Protein AF-A0A0Q1HV45-F1 (afdb_monomer)

Foldseek 3Di:
DVVVVLVVVVVVVVVVVVVVVVPDDDDPPPDPPVVVVVVVVVVVVLVVVLVVLLVQLVVCVVPPDQVCQVVPQPPQLDPHPVRSSCVRNVSNVVSVVVVVVVVVVVVVVPPPPPD

Structure (mmCIF, N/CA/C/O backbone):
data_AF-A0A0Q1HV45-F1
#
_entry.id   AF-A0A0Q1HV45-F1
#
loop_
_atom_site.group_PDB
_atom_site.id
_atom_site.type_symbol
_atom_site.label_atom_id
_atom_site.label_alt_id
_atom_site.label_comp_id
_atom_site.label_asym_id
_atom_site.label_entity_id
_atom_site.label_seq_id
_atom_site.pdbx_PDB_ins_code
_atom_site.Cartn_x
_atom_site.Cartn_y
_atom_site.Cartn_z
_atom_site.occupancy
_atom_site.B_iso_or_equiv
_atom_site.auth_seq_id
_atom_site.auth_comp_id
_atom_site.auth_asym_id
_atom_site.auth_atom_id
_atom_site.pdbx_PDB_model_num
ATOM 1 N N . MET A 1 1 ? -5.488 -5.895 -23.678 1.00 47.59 1 MET A N 1
ATOM 2 C CA . MET A 1 1 ? -6.727 -6.260 -22.942 1.00 47.59 1 MET A CA 1
ATOM 3 C C . MET A 1 1 ? -6.522 -6.445 -21.428 1.00 47.59 1 MET A C 1
ATOM 5 O O . MET A 1 1 ? -7.496 -6.609 -20.711 1.00 47.59 1 MET A O 1
ATOM 9 N N . THR A 1 2 ? -5.295 -6.360 -20.902 1.00 50.34 2 THR A N 1
ATOM 10 C CA . THR A 1 2 ? -4.975 -6.586 -19.477 1.00 50.34 2 THR A CA 1
ATOM 11 C C . THR A 1 2 ? -5.252 -5.383 -18.562 1.00 50.34 2 THR A C 1
ATOM 13 O O . THR A 1 2 ? -5.585 -5.572 -17.398 1.00 50.34 2 THR A O 1
ATOM 16 N N . GLY A 1 3 ? -5.197 -4.149 -19.080 1.00 38.94 3 GLY A N 1
ATOM 17 C CA . GLY A 1 3 ? -5.442 -2.933 -18.287 1.00 38.94 3 GLY A CA 1
ATOM 18 C C . GLY A 1 3 ? -6.880 -2.786 -17.772 1.00 38.94 3 GLY A C 1
ATOM 19 O O . GLY A 1 3 ? -7.086 -2.352 -16.643 1.00 38.94 3 GLY A O 1
ATOM 20 N N . LEU A 1 4 ? -7.872 -3.219 -18.558 1.00 51.81 4 LEU A N 1
ATOM 21 C CA . LEU A 1 4 ? -9.287 -3.197 -18.160 1.00 51.81 4 LEU A CA 1
ATOM 22 C C . LEU A 1 4 ? -9.587 -4.194 -17.034 1.00 51.81 4 LEU A C 1
ATOM 24 O O . LEU A 1 4 ? -10.348 -3.876 -16.128 1.00 51.81 4 LEU A O 1
ATOM 28 N N . LEU A 1 5 ? -8.942 -5.364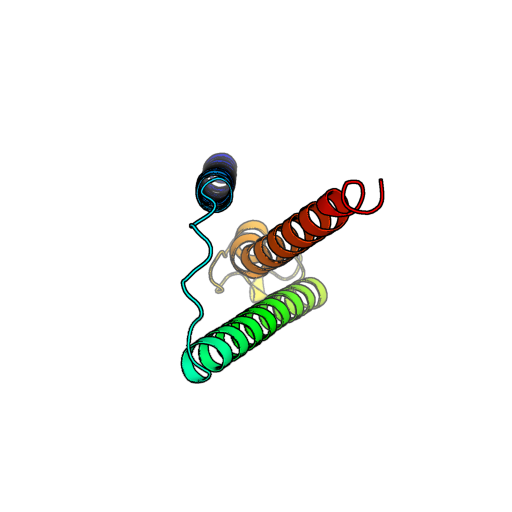 -17.050 1.00 43.97 5 L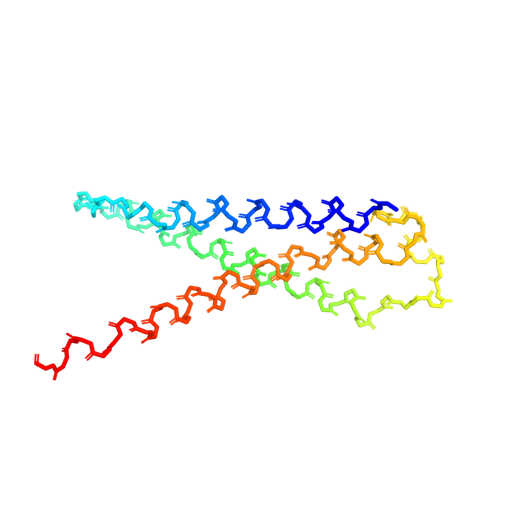EU A N 1
ATOM 29 C CA . LEU A 1 5 ? -9.068 -6.372 -15.993 1.00 43.97 5 LEU A CA 1
ATOM 30 C C . LEU A 1 5 ? -8.495 -5.874 -14.662 1.00 43.97 5 LEU A C 1
ATOM 32 O O . LEU A 1 5 ? -9.127 -6.030 -13.620 1.00 43.97 5 LEU A O 1
ATOM 36 N N . VAL A 1 6 ? -7.332 -5.219 -14.695 1.00 46.50 6 VAL A N 1
ATOM 37 C CA . VAL A 1 6 ? -6.717 -4.635 -13.494 1.00 46.50 6 VAL A CA 1
ATOM 38 C C . VAL A 1 6 ? -7.570 -3.488 -12.950 1.00 46.50 6 VAL A C 1
ATOM 40 O O . VAL A 1 6 ? -7.850 -3.454 -11.753 1.00 46.50 6 VAL A O 1
ATOM 43 N N . ALA A 1 7 ? -8.050 -2.591 -13.815 1.00 48.94 7 ALA A N 1
ATOM 44 C CA . ALA A 1 7 ? -8.939 -1.504 -13.410 1.00 48.94 7 ALA A CA 1
ATOM 45 C C . ALA A 1 7 ? -10.257 -2.028 -12.813 1.00 48.94 7 ALA A C 1
ATOM 47 O O . ALA A 1 7 ? -10.709 -1.512 -11.792 1.00 48.94 7 ALA A O 1
ATOM 48 N N . ALA A 1 8 ? -10.834 -3.086 -13.390 1.00 59.41 8 ALA A N 1
ATOM 49 C CA . ALA A 1 8 ? -12.045 -3.724 -12.880 1.00 59.41 8 ALA A CA 1
ATOM 50 C C . ALA A 1 8 ? -11.826 -4.380 -11.508 1.00 59.41 8 ALA A C 1
ATOM 52 O O . ALA A 1 8 ? -12.667 -4.227 -10.626 1.00 59.41 8 ALA A O 1
ATOM 53 N N . LEU A 1 9 ? -10.688 -5.048 -11.288 1.00 56.28 9 LEU A N 1
ATOM 54 C CA . LEU A 1 9 ? -10.349 -5.644 -9.990 1.00 56.28 9 LEU A CA 1
ATOM 55 C C . LEU A 1 9 ? -10.106 -4.581 -8.913 1.00 56.28 9 LEU A C 1
ATOM 57 O O . LEU A 1 9 ? -10.579 -4.726 -7.785 1.00 56.28 9 LEU A 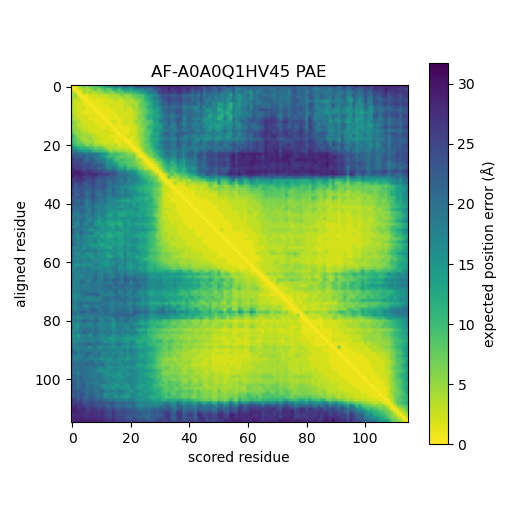O 1
ATOM 61 N N . VAL A 1 10 ? -9.424 -3.486 -9.262 1.00 54.62 10 VAL A N 1
ATOM 62 C CA . VAL A 1 10 ? -9.223 -2.345 -8.357 1.00 54.62 10 VAL A CA 1
ATOM 63 C C . VAL A 1 10 ? -10.563 -1.688 -8.027 1.00 54.62 10 VAL A C 1
ATOM 65 O O . VAL A 1 10 ? -10.863 -1.481 -6.853 1.00 54.62 10 VAL A O 1
ATOM 68 N N . ALA A 1 11 ? -11.406 -1.423 -9.026 1.00 61.88 11 ALA A N 1
ATOM 69 C CA . ALA A 1 11 ? -12.730 -0.841 -8.822 1.00 61.88 11 ALA A CA 1
ATOM 70 C C . ALA A 1 11 ? -13.631 -1.751 -7.972 1.00 61.88 11 ALA A C 1
ATOM 72 O O . ALA A 1 11 ? -14.229 -1.284 -7.004 1.00 61.88 11 ALA A O 1
ATOM 73 N N . ALA A 1 12 ? -13.675 -3.053 -8.262 1.00 64.31 12 ALA A N 1
ATOM 74 C CA . ALA A 1 12 ? -14.429 -4.028 -7.477 1.00 64.31 12 ALA A CA 1
ATOM 75 C C . ALA A 1 12 ? -13.926 -4.105 -6.026 1.00 64.31 12 ALA A C 1
ATOM 77 O O . ALA A 1 12 ? -14.737 -4.141 -5.097 1.00 64.31 12 ALA A O 1
ATOM 78 N N . GLY A 1 13 ? -12.607 -4.050 -5.809 1.00 62.41 13 GLY A N 1
ATOM 79 C CA . GLY A 1 13 ? -12.005 -3.978 -4.476 1.00 62.41 13 GLY A CA 1
ATOM 80 C C . GLY A 1 13 ? -12.400 -2.707 -3.718 1.00 62.41 13 GLY A C 1
ATOM 81 O O . GLY A 1 13 ? -12.787 -2.779 -2.551 1.00 62.41 13 GLY A O 1
ATOM 82 N N . LEU A 1 14 ? -12.386 -1.553 -4.390 1.00 64.56 14 LEU A N 1
ATOM 83 C CA . LEU A 1 14 ? -12.795 -0.266 -3.819 1.00 64.56 14 LEU A CA 1
ATOM 84 C C . LEU A 1 14 ? -14.291 -0.221 -3.482 1.00 64.56 14 LEU A C 1
ATOM 86 O O . LEU A 1 14 ? -14.658 0.281 -2.418 1.00 64.56 14 LEU A O 1
ATOM 90 N N . ILE A 1 15 ? -15.148 -0.774 -4.344 1.00 68.88 15 ILE A N 1
ATOM 91 C CA . ILE A 1 15 ? -16.600 -0.863 -4.128 1.00 68.88 15 ILE A CA 1
ATOM 92 C C . ILE A 1 15 ? -16.901 -1.800 -2.956 1.00 68.88 15 ILE A C 1
ATOM 94 O O . ILE A 1 15 ? -17.621 -1.421 -2.031 1.00 68.88 15 ILE A O 1
ATOM 98 N N . THR A 1 16 ? -16.300 -2.991 -2.947 1.00 65.12 16 THR A N 1
ATOM 99 C CA . THR A 1 16 ? -16.469 -3.976 -1.867 1.00 65.12 16 THR A CA 1
ATOM 100 C C . THR A 1 16 ? -16.019 -3.391 -0.532 1.00 65.12 16 THR A C 1
ATOM 102 O O . THR A 1 16 ? -16.726 -3.493 0.471 1.00 65.12 16 THR A O 1
ATOM 105 N N . LEU A 1 17 ? -14.887 -2.685 -0.516 1.00 61.00 17 LEU A N 1
ATOM 106 C CA . LEU A 1 17 ? -14.411 -2.013 0.683 1.00 61.00 17 LEU A CA 1
ATOM 107 C C . LEU A 1 17 ? -15.309 -0.840 1.097 1.00 61.00 17 LEU A C 1
ATOM 109 O O . LEU A 1 17 ? -15.571 -0.665 2.286 1.00 61.00 17 LEU A O 1
ATOM 113 N N . GLY A 1 18 ? -15.818 -0.059 0.143 1.00 63.28 18 GLY A N 1
ATOM 114 C CA . GLY A 1 18 ? -16.802 0.993 0.395 1.00 63.28 18 GLY A CA 1
ATOM 115 C C . GLY A 1 18 ? -18.056 0.451 1.082 1.00 63.28 18 GLY A C 1
ATOM 116 O O . GLY A 1 18 ? -18.525 1.047 2.054 1.00 63.28 18 GLY A O 1
ATOM 117 N N . LEU A 1 19 ? -18.537 -0.716 0.649 1.00 69.62 19 LEU A N 1
ATOM 118 C CA . LEU A 1 19 ? -19.675 -1.415 1.249 1.00 69.62 19 LEU A CA 1
ATOM 119 C C . LEU A 1 19 ? -19.358 -1.954 2.652 1.00 69.62 19 LEU A C 1
ATOM 121 O O . LEU A 1 19 ? -20.182 -1.814 3.557 1.00 69.62 19 LEU A O 1
ATOM 125 N N . ILE A 1 20 ? -18.160 -2.505 2.868 1.00 63.25 20 ILE A N 1
ATOM 126 C CA . ILE A 1 20 ? -17.704 -2.973 4.191 1.00 63.25 20 ILE A CA 1
ATOM 127 C C . ILE A 1 20 ? -17.578 -1.800 5.174 1.00 63.25 20 ILE A C 1
ATOM 129 O O . ILE A 1 20 ? -17.990 -1.909 6.325 1.00 63.25 20 ILE A O 1
ATOM 133 N N . VAL A 1 21 ? -17.063 -0.655 4.722 1.00 59.31 21 VAL A N 1
ATOM 134 C CA . VAL A 1 21 ? -16.908 0.560 5.541 1.00 59.31 21 VAL A CA 1
ATOM 135 C C . VAL A 1 21 ? -18.253 1.247 5.815 1.00 59.31 21 VAL A C 1
ATOM 137 O O . VAL A 1 21 ? -18.424 1.857 6.874 1.00 59.31 21 VAL A O 1
ATOM 140 N N . ALA A 1 22 ? -19.207 1.171 4.882 1.00 63.50 22 ALA A N 1
ATOM 141 C CA . ALA A 1 22 ? -20.552 1.725 5.051 1.00 63.50 22 ALA A CA 1
ATOM 142 C C . ALA A 1 22 ? -21.366 0.965 6.107 1.00 63.50 22 ALA A C 1
ATOM 144 O O . ALA A 1 22 ? -22.164 1.569 6.828 1.00 63.50 22 ALA A O 1
ATOM 145 N N . ARG A 1 23 ? -21.115 -0.339 6.266 1.00 62.34 23 ARG A N 1
ATOM 146 C CA . ARG A 1 23 ? -21.661 -1.130 7.368 1.00 62.34 23 ARG A CA 1
ATOM 147 C C . ARG A 1 23 ? -20.906 -0.786 8.648 1.00 62.34 23 ARG A C 1
ATOM 149 O O . ARG A 1 23 ? -19.948 -1.461 9.004 1.00 62.34 23 ARG A O 1
ATOM 156 N N . ARG A 1 24 ? -21.322 0.272 9.356 1.00 55.72 24 ARG A N 1
ATOM 157 C CA . ARG A 1 24 ? -20.860 0.510 10.733 1.00 55.72 24 ARG A CA 1
ATOM 158 C C . ARG A 1 24 ? -21.313 -0.688 11.577 1.00 55.72 24 ARG A C 1
ATOM 160 O O . ARG A 1 24 ? -22.517 -0.820 11.789 1.00 55.72 24 ARG A O 1
ATOM 167 N N . PRO A 1 25 ? -20.408 -1.559 12.059 1.00 58.03 25 PRO A N 1
ATOM 168 C CA . PRO A 1 25 ? -20.808 -2.525 13.064 1.00 58.03 25 PRO A CA 1
ATOM 169 C C . PRO A 1 25 ? -21.218 -1.737 14.310 1.00 58.03 25 PRO A C 1
ATOM 171 O O . PRO A 1 25 ? -20.598 -0.715 14.628 1.00 58.03 25 PRO A O 1
ATOM 174 N N . ALA A 1 26 ? -22.259 -2.201 15.003 1.00 57.25 26 ALA A N 1
ATOM 175 C CA . ALA A 1 26 ? -22.598 -1.694 16.327 1.00 57.25 26 ALA A CA 1
ATOM 176 C C . ALA A 1 26 ? -21.321 -1.647 17.191 1.00 57.25 26 ALA A C 1
ATOM 178 O O . ALA A 1 26 ? -20.473 -2.542 17.058 1.00 57.25 26 ALA A O 1
ATOM 179 N N . PRO A 1 27 ? -21.127 -0.604 18.024 1.00 59.31 27 PRO A N 1
ATOM 180 C CA . PRO A 1 27 ? -19.956 -0.523 18.883 1.00 59.31 27 PRO A CA 1
ATOM 181 C C . PRO A 1 27 ? -19.845 -1.842 19.655 1.00 59.31 27 PRO A C 1
ATOM 183 O O . PRO A 1 27 ? -20.823 -2.259 20.279 1.00 59.31 27 PRO A O 1
ATOM 186 N N . PRO A 1 28 ? -18.708 -2.555 19.559 1.00 60.97 28 PRO A N 1
ATOM 187 C CA . PRO A 1 28 ? -18.588 -3.838 20.223 1.00 60.97 28 PRO A CA 1
ATOM 188 C C . PRO A 1 28 ? -18.802 -3.627 21.726 1.00 60.97 28 PRO A C 1
ATOM 190 O O . PRO A 1 28 ? -18.304 -2.622 22.251 1.00 60.97 28 PRO A O 1
ATOM 193 N N . PRO A 1 29 ? -19.490 -4.554 22.420 1.00 65.31 29 PRO A N 1
ATOM 194 C CA . PRO A 1 29 ? -19.646 -4.478 23.868 1.00 65.31 29 PRO A CA 1
ATOM 195 C C . PRO A 1 29 ? -18.266 -4.313 24.508 1.00 65.31 29 PRO A C 1
ATOM 197 O O . PRO A 1 29 ? -17.271 -4.796 23.952 1.00 65.31 29 PRO A O 1
ATOM 200 N N . ALA A 1 30 ? -18.195 -3.575 25.619 1.00 62.03 30 ALA A N 1
ATOM 201 C CA . ALA A 1 30 ? -16.953 -3.198 26.287 1.00 62.03 30 ALA A CA 1
ATOM 202 C C . ALA A 1 30 ? -16.057 -4.429 26.520 1.00 62.03 30 ALA A C 1
ATOM 204 O O . ALA A 1 30 ? -16.208 -5.170 27.483 1.00 62.03 30 ALA A O 1
ATOM 205 N N . GLY A 1 31 ? -15.137 -4.676 25.586 1.00 61.84 31 GLY A N 1
ATOM 206 C CA . GLY A 1 31 ? -14.267 -5.840 25.635 1.00 61.84 31 GLY A CA 1
ATOM 207 C C . GLY A 1 31 ? -13.272 -5.682 26.775 1.00 61.84 31 GLY A C 1
ATOM 208 O O . GLY A 1 31 ? -12.668 -4.610 26.918 1.00 61.84 31 GLY A O 1
ATOM 209 N N . GLY A 1 32 ? -13.087 -6.753 27.548 1.00 81.25 32 GLY A N 1
ATOM 210 C CA . GLY A 1 32 ? -12.059 -6.833 28.583 1.00 81.25 32 GLY A CA 1
ATOM 211 C C . GLY A 1 32 ? -10.660 -6.518 28.040 1.00 81.25 32 GLY A C 1
ATOM 212 O O . GLY A 1 32 ? -10.424 -6.499 26.827 1.00 81.25 32 GLY A O 1
ATOM 213 N N . TRP A 1 33 ? -9.711 -6.270 28.940 1.00 76.31 33 TRP A N 1
ATOM 214 C CA . TRP A 1 33 ? -8.344 -5.842 28.617 1.00 76.31 33 TRP A CA 1
ATOM 215 C C . TRP A 1 33 ? -7.657 -6.678 27.521 1.00 76.31 33 TRP A C 1
ATOM 217 O O . TRP A 1 33 ? -7.035 -6.109 26.624 1.00 76.31 33 TRP A O 1
ATOM 227 N N . GLY A 1 34 ? -7.867 -7.999 27.494 1.00 79.25 34 GLY A N 1
ATOM 228 C CA . GLY A 1 34 ? -7.332 -8.880 26.445 1.00 79.25 34 GLY A CA 1
ATOM 229 C C . GLY A 1 34 ? -7.835 -8.557 25.029 1.00 79.25 34 GLY A C 1
ATOM 230 O O . GLY A 1 34 ? -7.066 -8.577 24.068 1.00 79.25 34 GLY A O 1
ATOM 231 N N . ALA A 1 35 ? -9.103 -8.164 24.873 1.00 83.19 35 ALA A N 1
ATOM 232 C CA . ALA A 1 35 ? -9.646 -7.766 23.574 1.00 83.19 35 ALA A CA 1
ATOM 233 C C . ALA A 1 35 ? -9.067 -6.424 23.096 1.00 83.19 35 ALA A C 1
ATOM 235 O O . ALA A 1 35 ? -8.871 -6.234 21.892 1.00 83.19 35 ALA A O 1
ATOM 236 N N . ARG A 1 36 ? -8.771 -5.503 24.024 1.00 81.50 36 ARG A N 1
ATOM 237 C CA . ARG A 1 36 ? -8.112 -4.223 23.718 1.00 81.50 36 ARG A CA 1
ATOM 238 C C . ARG A 1 36 ? -6.666 -4.442 23.279 1.00 81.50 36 ARG A C 1
ATOM 240 O O . ARG A 1 36 ? -6.284 -3.921 22.233 1.00 81.50 36 ARG A O 1
ATOM 247 N N . L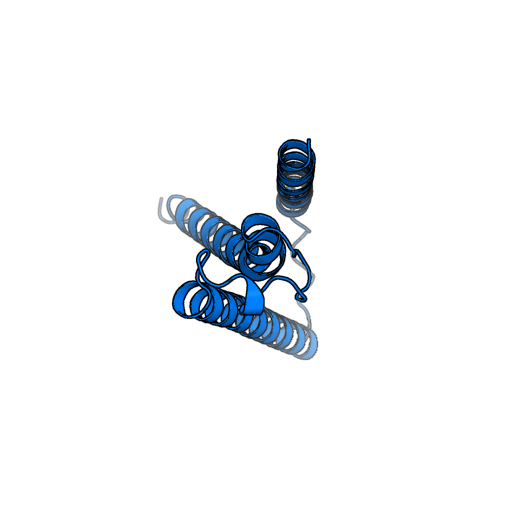EU A 1 37 ? -5.915 -5.271 24.007 1.00 87.94 37 LEU A N 1
ATOM 248 C CA . LEU A 1 37 ? -4.538 -5.642 23.665 1.00 87.94 37 LEU A CA 1
ATOM 249 C C . LEU A 1 37 ? -4.458 -6.329 22.300 1.00 87.94 37 LEU A C 1
ATOM 251 O O . LEU A 1 37 ? -3.688 -5.897 21.447 1.00 87.94 37 LEU A O 1
ATOM 255 N N . ARG A 1 38 ? -5.324 -7.316 22.031 1.00 85.50 38 ARG A N 1
ATOM 256 C CA . ARG A 1 38 ? -5.381 -7.988 20.722 1.00 85.50 38 ARG A CA 1
ATOM 257 C C . ARG A 1 38 ? -5.659 -7.012 19.578 1.00 85.50 38 ARG A C 1
ATOM 259 O O . ARG A 1 38 ? -5.036 -7.104 18.526 1.00 85.50 38 ARG A O 1
ATOM 266 N N . ARG A 1 39 ? -6.576 -6.055 19.772 1.00 83.75 39 ARG A N 1
ATOM 267 C CA . ARG A 1 39 ? -6.862 -5.012 18.769 1.00 83.75 39 ARG A CA 1
ATOM 268 C C . ARG A 1 39 ? -5.676 -4.071 18.568 1.00 83.75 39 ARG A C 1
ATOM 270 O O . ARG A 1 39 ? -5.414 -3.690 17.432 1.00 83.75 39 ARG A O 1
ATOM 277 N N . ALA A 1 40 ? -4.980 -3.689 19.636 1.00 82.69 40 ALA A N 1
ATOM 278 C CA . ALA A 1 40 ? -3.785 -2.855 19.547 1.00 82.69 40 ALA A CA 1
ATOM 279 C C . ALA A 1 40 ? -2.658 -3.583 18.800 1.00 82.69 40 ALA A C 1
ATOM 281 O O . ALA A 1 40 ? -2.130 -3.041 17.833 1.00 82.69 40 ALA A O 1
ATOM 282 N N . ALA A 1 41 ? -2.378 -4.837 19.163 1.00 87.19 41 ALA A N 1
ATOM 283 C CA . ALA A 1 41 ? -1.399 -5.681 18.483 1.00 87.19 41 ALA A CA 1
ATOM 284 C C . ALA A 1 41 ? -1.733 -5.861 16.995 1.00 87.19 41 ALA A C 1
ATOM 286 O O . ALA A 1 41 ? -0.880 -5.634 16.144 1.00 87.19 41 ALA A O 1
ATOM 287 N N . ALA A 1 42 ? -2.990 -6.171 16.658 1.00 88.75 42 ALA A N 1
ATOM 288 C CA . ALA A 1 42 ? -3.421 -6.300 15.266 1.00 88.75 42 ALA A CA 1
ATOM 289 C C . ALA A 1 42 ? -3.240 -4.996 14.470 1.00 88.75 42 ALA A C 1
ATOM 291 O O . ALA A 1 42 ? -2.815 -5.031 13.319 1.00 88.75 42 ALA A O 1
ATOM 292 N N . ARG A 1 43 ? -3.527 -3.836 15.077 1.00 85.25 43 ARG A N 1
ATOM 293 C CA . ARG A 1 43 ? -3.297 -2.529 14.440 1.00 85.25 43 ARG A CA 1
ATOM 294 C C . ARG A 1 43 ? -1.815 -2.257 14.221 1.00 85.25 43 ARG A C 1
ATOM 296 O O . ARG A 1 43 ? -1.457 -1.803 13.143 1.00 85.25 43 ARG A O 1
ATOM 303 N N . LEU A 1 44 ? -0.971 -2.540 15.212 1.00 84.81 44 LEU A N 1
ATOM 304 C CA . LEU A 1 44 ? 0.479 -2.382 15.087 1.00 84.81 44 LEU A CA 1
ATOM 305 C C . LEU A 1 44 ? 1.040 -3.284 13.986 1.00 84.81 44 LEU A C 1
ATOM 307 O O . LEU A 1 44 ? 1.799 -2.808 13.149 1.00 84.81 44 LEU A O 1
ATOM 311 N N . LEU A 1 45 ? 0.607 -4.545 13.932 1.00 90.00 45 LEU A N 1
ATOM 312 C CA . LEU A 1 45 ? 0.984 -5.474 12.866 1.00 90.00 45 LEU A CA 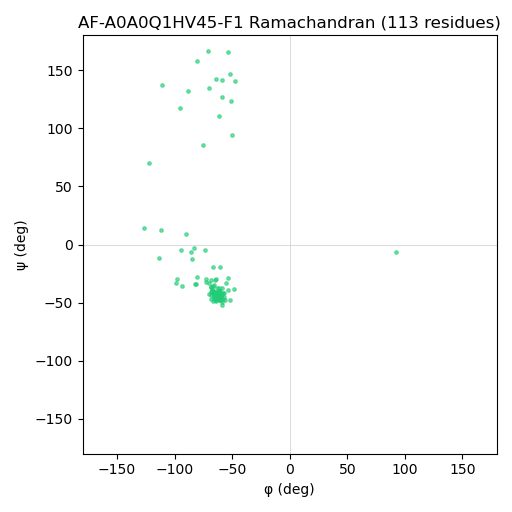1
ATOM 313 C C . LEU A 1 45 ? 0.549 -4.964 11.491 1.00 90.00 45 LEU A C 1
ATOM 315 O O . LEU A 1 45 ? 1.339 -4.992 10.551 1.00 90.00 45 LEU A O 1
ATOM 319 N N . LEU A 1 46 ? -0.678 -4.451 11.374 1.00 87.00 46 LEU A N 1
ATOM 320 C CA . LEU A 1 46 ? -1.176 -3.896 10.117 1.00 87.00 46 LEU A CA 1
ATOM 321 C C . LEU A 1 46 ? -0.375 -2.661 9.679 1.00 87.00 46 LEU A C 1
ATOM 323 O O . LEU A 1 46 ? -0.047 -2.533 8.502 1.00 87.00 46 LEU A O 1
ATOM 327 N N . LEU A 1 47 ? -0.031 -1.775 10.618 1.00 82.88 47 LEU A N 1
ATOM 328 C CA . LEU A 1 47 ? 0.805 -0.602 10.350 1.00 82.88 47 LEU A CA 1
ATOM 329 C C . LEU A 1 47 ? 2.219 -1.005 9.921 1.00 82.88 47 LEU A C 1
ATOM 331 O O . LEU A 1 47 ? 2.724 -0.469 8.939 1.00 82.88 47 LEU A O 1
ATOM 335 N N . ALA A 1 48 ? 2.832 -1.971 10.608 1.00 81.12 48 ALA A N 1
ATOM 336 C CA . ALA A 1 48 ? 4.158 -2.477 10.268 1.00 81.12 48 ALA A CA 1
ATOM 337 C C . ALA A 1 48 ? 4.173 -3.136 8.879 1.00 81.12 48 ALA A C 1
ATOM 339 O O . ALA A 1 48 ? 5.035 -2.826 8.059 1.00 81.12 48 ALA A O 1
ATOM 340 N N . ALA A 1 49 ? 3.184 -3.984 8.581 1.00 88.00 49 ALA A N 1
ATOM 341 C CA . ALA A 1 49 ? 3.036 -4.606 7.269 1.00 88.00 49 ALA A CA 1
ATOM 342 C C . ALA A 1 49 ? 2.819 -3.558 6.166 1.00 88.00 49 ALA A C 1
ATOM 344 O O . ALA A 1 49 ? 3.452 -3.622 5.113 1.00 88.00 49 ALA A O 1
ATOM 345 N N . GLY A 1 50 ? 1.969 -2.559 6.420 1.00 83.31 50 GLY A N 1
ATOM 346 C CA . GLY A 1 50 ? 1.743 -1.454 5.493 1.00 83.31 50 GLY A CA 1
ATOM 347 C C . GLY A 1 50 ? 3.014 -0.646 5.221 1.00 83.31 50 GLY A C 1
ATOM 348 O O . GLY A 1 50 ? 3.357 -0.414 4.063 1.00 83.31 50 GLY A O 1
ATOM 349 N N . ALA A 1 51 ? 3.748 -0.277 6.272 1.00 80.44 51 ALA A N 1
ATOM 350 C CA . ALA A 1 51 ? 5.011 0.450 6.158 1.00 80.44 51 ALA A CA 1
ATOM 351 C C . ALA A 1 51 ? 6.067 -0.348 5.378 1.00 80.44 51 ALA A C 1
ATOM 353 O O . ALA A 1 51 ? 6.717 0.201 4.489 1.00 80.44 51 ALA A O 1
ATOM 354 N N . PHE A 1 52 ? 6.192 -1.649 5.654 1.00 85.25 52 PHE A N 1
ATOM 355 C CA . PHE A 1 52 ? 7.100 -2.534 4.926 1.00 85.25 52 PHE A CA 1
ATOM 356 C C . PHE A 1 52 ? 6.778 -2.581 3.427 1.00 85.25 52 PHE A C 1
ATOM 358 O O . PHE A 1 52 ? 7.683 -2.455 2.603 1.00 85.25 52 PHE A O 1
ATOM 365 N N . LEU A 1 53 ? 5.498 -2.708 3.056 1.00 87.06 53 LEU A N 1
ATOM 366 C CA . LEU A 1 53 ? 5.082 -2.721 1.650 1.00 87.06 53 LEU A CA 1
ATOM 367 C C . LEU A 1 53 ? 5.423 -1.407 0.941 1.00 87.06 53 LEU A C 1
ATOM 369 O O . LEU A 1 53 ? 5.921 -1.437 -0.183 1.00 87.06 53 LEU A O 1
ATOM 373 N N . VAL A 1 54 ? 5.201 -0.266 1.598 1.00 82.31 54 VAL A N 1
ATOM 374 C CA . VAL A 1 54 ? 5.534 1.056 1.046 1.00 82.31 54 VAL A CA 1
ATOM 375 C C . VAL A 1 54 ? 7.041 1.227 0.873 1.00 82.31 54 VAL A C 1
ATOM 377 O O . VAL A 1 54 ? 7.483 1.628 -0.203 1.00 82.31 54 VAL A O 1
ATOM 380 N N . ALA A 1 55 ? 7.836 0.865 1.881 1.00 80.88 55 ALA A N 1
ATOM 381 C CA . ALA A 1 55 ? 9.294 0.919 1.794 1.00 80.88 55 ALA A CA 1
ATOM 382 C C . ALA A 1 55 ? 9.828 0.007 0.678 1.00 80.88 55 ALA A C 1
ATOM 384 O O . ALA A 1 55 ? 10.663 0.427 -0.122 1.00 80.88 55 ALA A O 1
ATOM 385 N N . ARG A 1 56 ? 9.296 -1.218 0.568 1.00 86.50 56 ARG A N 1
ATOM 386 C CA . ARG A 1 56 ? 9.655 -2.166 -0.495 1.00 86.50 56 ARG A CA 1
ATOM 387 C C . ARG A 1 56 ? 9.311 -1.626 -1.881 1.00 86.50 56 ARG A C 1
ATOM 389 O O . ARG A 1 56 ? 10.121 -1.753 -2.793 1.00 86.50 56 ARG A O 1
ATOM 396 N N . ALA A 1 57 ? 8.138 -1.020 -2.046 1.00 80.31 57 ALA A N 1
ATOM 397 C CA . ALA A 1 57 ? 7.762 -0.390 -3.305 1.00 80.31 57 ALA A CA 1
ATOM 398 C C . ALA A 1 57 ? 8.710 0.765 -3.658 1.00 80.31 57 ALA A C 1
ATOM 400 O O . ALA A 1 57 ? 9.192 0.821 -4.785 1.00 80.31 57 ALA A O 1
ATOM 401 N N . GLY A 1 58 ? 9.035 1.631 -2.691 1.00 78.06 58 GLY A N 1
ATOM 402 C CA . GLY A 1 58 ? 10.000 2.717 -2.874 1.00 78.06 58 GLY A CA 1
ATOM 403 C C . GLY A 1 58 ? 11.389 2.219 -3.281 1.00 78.06 58 GLY A C 1
ATOM 404 O O . GLY A 1 58 ? 11.979 2.763 -4.208 1.00 78.06 58 GLY A O 1
ATOM 405 N N . TYR A 1 59 ? 11.871 1.139 -2.656 1.00 83.75 59 TYR A N 1
ATOM 406 C CA . TYR A 1 59 ? 13.123 0.488 -3.044 1.00 83.75 59 TYR A CA 1
ATOM 407 C C . TYR A 1 59 ? 13.084 0.018 -4.502 1.00 83.75 59 TYR A C 1
ATOM 409 O O . TYR A 1 59 ? 13.971 0.366 -5.270 1.00 83.75 59 TYR A O 1
ATOM 417 N N . ILE A 1 60 ? 12.025 -0.692 -4.901 1.00 81.50 60 ILE A N 1
ATOM 418 C CA . ILE A 1 60 ? 11.853 -1.190 -6.274 1.00 81.50 60 ILE A CA 1
ATOM 419 C C . ILE A 1 60 ? 11.815 -0.037 -7.283 1.00 81.50 60 ILE A C 1
ATOM 421 O O . ILE A 1 60 ? 12.475 -0.107 -8.310 1.00 81.50 60 ILE A O 1
ATOM 425 N N . LEU A 1 61 ? 11.087 1.040 -6.990 1.00 80.69 61 LEU A N 1
ATOM 426 C CA . LEU A 1 61 ? 11.031 2.228 -7.850 1.00 80.69 61 LEU A CA 1
ATOM 427 C C . LEU A 1 61 ? 12.385 2.947 -7.972 1.00 80.69 61 LEU A C 1
ATOM 429 O O . LEU A 1 61 ? 12.645 3.566 -8.999 1.00 80.69 61 LEU A O 1
ATOM 433 N N . ALA A 1 62 ? 13.235 2.875 -6.945 1.00 78.38 62 ALA A N 1
ATOM 434 C CA . ALA A 1 62 ? 14.559 3.492 -6.953 1.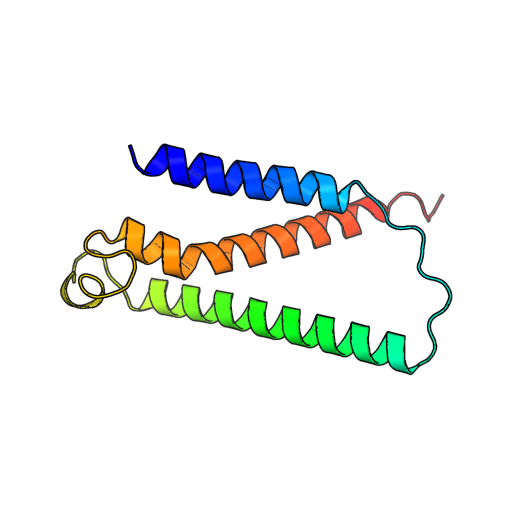00 78.38 62 ALA A CA 1
ATOM 435 C C . ALA A 1 62 ? 15.619 2.635 -7.663 1.00 78.38 62 ALA A C 1
ATOM 437 O O . ALA A 1 62 ? 16.539 3.177 -8.276 1.00 78.38 62 ALA A O 1
ATOM 438 N N . THR A 1 63 ? 15.523 1.307 -7.570 1.00 80.25 63 THR A N 1
ATOM 439 C CA . THR A 1 63 ? 16.549 0.394 -8.094 1.00 80.25 63 THR A CA 1
ATOM 440 C C . THR A 1 63 ? 16.200 -0.184 -9.464 1.00 80.25 63 THR A C 1
ATOM 442 O O . THR A 1 63 ? 17.096 -0.370 -10.292 1.00 80.25 63 THR A O 1
ATOM 445 N N . GLU A 1 64 ? 14.918 -0.414 -9.758 1.00 81.38 64 GLU A N 1
ATOM 446 C CA . GLU A 1 64 ? 14.479 -1.131 -10.958 1.00 81.38 64 GLU A CA 1
ATOM 447 C C . GLU A 1 64 ? 14.128 -0.200 -12.117 1.00 81.38 64 GLU A C 1
ATOM 449 O O . GLU A 1 64 ? 13.166 0.573 -12.078 1.00 81.38 64 GLU A O 1
ATOM 454 N N . HIS A 1 65 ? 14.886 -0.336 -13.206 1.00 79.06 65 HIS A N 1
ATOM 455 C CA . HIS A 1 65 ? 14.805 0.549 -14.362 1.00 79.06 65 HIS A CA 1
ATOM 456 C C . HIS A 1 65 ? 14.212 -0.168 -15.582 1.00 79.06 65 HIS A C 1
ATOM 458 O O . HIS A 1 65 ? 14.659 -1.268 -15.912 1.00 79.06 65 HIS A O 1
ATOM 464 N N . PRO A 1 66 ? 13.299 0.471 -16.343 1.00 79.50 66 PRO A N 1
ATOM 465 C CA . PRO A 1 66 ? 12.712 -0.124 -17.546 1.00 79.50 66 PRO A CA 1
ATOM 466 C C . PRO A 1 66 ? 13.754 -0.577 -18.578 1.00 79.50 66 PRO A C 1
ATOM 468 O O . PRO A 1 66 ? 13.553 -1.587 -19.249 1.00 79.50 66 PRO A O 1
ATOM 471 N N . GLY A 1 67 ? 14.880 0.140 -18.672 1.00 83.12 67 GLY A N 1
ATOM 472 C CA . GLY A 1 67 ? 15.969 -0.133 -19.614 1.00 83.12 67 GLY A CA 1
ATOM 473 C C . GLY A 1 67 ? 16.845 -1.347 -19.286 1.00 83.12 67 GLY A C 1
ATOM 474 O O . GLY A 1 67 ? 17.703 -1.680 -20.096 1.00 83.12 67 GLY A O 1
ATOM 475 N N . ARG A 1 68 ? 16.646 -2.015 -18.139 1.00 83.19 68 ARG A N 1
ATOM 476 C CA . ARG A 1 68 ? 17.406 -3.213 -17.729 1.00 83.19 68 ARG A CA 1
ATOM 477 C C . ARG A 1 68 ? 16.488 -4.409 -17.483 1.00 83.19 68 ARG A C 1
ATOM 479 O O . ARG A 1 68 ? 16.289 -4.825 -16.347 1.00 83.19 68 ARG A O 1
ATOM 486 N N . PRO A 1 69 ? 15.884 -4.980 -18.536 1.00 83.38 69 PRO A N 1
ATOM 487 C CA . PRO A 1 69 ? 14.944 -6.085 -18.399 1.00 83.38 69 PRO A CA 1
ATOM 488 C C . PRO A 1 69 ? 15.532 -7.346 -17.764 1.00 83.38 69 PRO A C 1
ATOM 490 O O . PRO A 1 69 ? 14.767 -8.181 -17.292 1.00 83.38 69 PRO A O 1
ATOM 493 N N . GLU A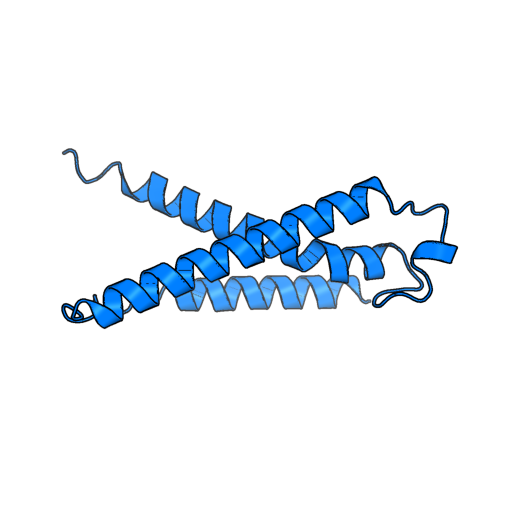 1 70 ? 16.851 -7.537 -17.730 1.00 85.31 70 GLU A N 1
ATOM 494 C CA . GLU A 1 70 ? 17.472 -8.642 -16.986 1.00 85.31 70 GLU A CA 1
ATOM 495 C C . GLU A 1 70 ? 17.061 -8.717 -15.505 1.00 85.31 70 GLU A C 1
ATOM 497 O O . GLU A 1 70 ? 16.991 -9.824 -14.971 1.00 85.31 70 GLU A O 1
ATOM 502 N N . THR A 1 71 ? 16.725 -7.593 -14.864 1.00 81.31 71 THR A N 1
ATOM 503 C CA . THR A 1 71 ? 16.421 -7.553 -13.425 1.00 81.31 71 THR A CA 1
ATOM 504 C C . THR A 1 71 ? 14.988 -7.980 -13.092 1.00 81.31 71 THR A C 1
ATOM 506 O O . THR A 1 71 ? 14.761 -8.657 -12.092 1.00 81.31 71 THR A O 1
ATOM 509 N N . TYR A 1 72 ? 14.015 -7.675 -13.958 1.00 80.31 72 TYR A N 1
ATOM 510 C CA . TYR A 1 72 ? 12.591 -7.932 -13.693 1.00 80.31 72 TYR A CA 1
ATOM 511 C C . TYR A 1 72 ? 11.949 -8.992 -14.601 1.00 80.31 72 TYR A C 1
ATOM 513 O O . TYR A 1 72 ? 10.844 -9.458 -14.322 1.00 80.31 72 TYR A O 1
ATOM 521 N N . ARG A 1 73 ? 12.607 -9.425 -15.685 1.00 84.38 73 ARG A N 1
ATOM 522 C CA . ARG A 1 73 ? 11.995 -10.328 -16.686 1.00 84.38 73 ARG A CA 1
ATOM 523 C C . ARG A 1 73 ? 11.651 -11.715 -16.149 1.00 84.38 73 ARG A C 1
ATOM 525 O O . ARG A 1 73 ? 10.700 -12.321 -16.631 1.00 84.38 73 ARG A O 1
ATOM 532 N N . ARG A 1 74 ? 12.412 -12.210 -15.169 1.00 86.12 74 ARG A N 1
ATOM 533 C CA . ARG A 1 74 ? 12.158 -13.497 -14.491 1.00 86.12 74 ARG A CA 1
ATOM 534 C C . ARG A 1 74 ? 11.348 -13.348 -13.201 1.00 86.12 74 ARG A C 1
ATOM 536 O O . ARG A 1 74 ? 11.010 -14.351 -12.580 1.00 86.12 74 ARG A O 1
ATOM 543 N N . ALA A 1 75 ? 11.059 -12.117 -12.788 1.00 85.19 75 ALA A N 1
ATOM 544 C CA . ALA A 1 75 ? 10.273 -11.850 -11.596 1.00 85.19 75 ALA A CA 1
ATOM 545 C C . ALA A 1 75 ? 8.771 -11.998 -11.886 1.00 85.19 75 ALA A C 1
ATOM 547 O O . ALA A 1 75 ? 8.315 -11.894 -13.027 1.00 85.19 75 ALA A O 1
ATOM 548 N N . TRP A 1 76 ? 7.978 -12.223 -10.839 1.00 80.44 76 TRP A N 1
ATOM 549 C CA . TRP A 1 76 ? 6.521 -12.265 -10.957 1.00 80.44 76 TRP A CA 1
ATOM 550 C C . TRP A 1 76 ? 5.967 -10.942 -11.502 1.00 80.44 76 TRP A C 1
ATOM 552 O O . TRP A 1 76 ? 6.262 -9.865 -10.989 1.00 80.44 76 TRP A O 1
ATOM 562 N N . GLY A 1 77 ? 5.164 -11.026 -12.563 1.00 79.62 77 GLY A N 1
ATOM 563 C CA . GLY A 1 77 ? 4.699 -9.861 -13.319 1.00 79.62 77 GLY A CA 1
ATOM 564 C C . GLY A 1 77 ? 5.584 -9.476 -14.516 1.00 79.62 77 GLY A C 1
ATOM 565 O O . GLY A 1 77 ? 5.174 -8.620 -15.297 1.00 79.62 77 GLY A O 1
ATOM 566 N N . GLY A 1 78 ? 6.749 -10.108 -14.714 1.00 78.31 78 GLY A N 1
ATOM 567 C CA . GLY A 1 78 ? 7.527 -10.031 -15.962 1.00 78.31 78 GLY A CA 1
ATOM 568 C C . GLY A 1 78 ? 6.863 -10.791 -17.130 1.00 78.31 78 GLY A C 1
ATOM 569 O O . GLY A 1 78 ? 5.926 -11.557 -16.896 1.00 78.31 78 GLY A O 1
ATOM 570 N N . PRO A 1 79 ? 7.292 -10.591 -18.400 1.00 81.06 79 PRO A N 1
ATOM 571 C CA . PRO A 1 79 ? 8.489 -9.873 -18.857 1.00 81.06 79 PRO A CA 1
ATOM 572 C C . PRO A 1 79 ? 8.306 -8.358 -19.025 1.00 81.06 79 PRO A C 1
ATOM 574 O O . PRO A 1 79 ? 9.272 -7.656 -19.310 1.00 81.06 79 PRO A O 1
ATOM 577 N N . HIS A 1 80 ? 7.087 -7.841 -18.873 1.00 84.50 80 HIS A N 1
ATOM 578 C CA . HIS A 1 80 ? 6.808 -6.418 -19.040 1.00 84.50 80 HIS A CA 1
ATOM 579 C C . HIS A 1 80 ? 7.002 -5.657 -17.725 1.00 84.50 80 HIS A C 1
ATOM 581 O O . HIS A 1 80 ? 6.438 -6.033 -16.698 1.00 84.50 80 HIS A O 1
ATOM 587 N N . TYR A 1 81 ? 7.722 -4.532 -17.774 1.00 82.38 81 TYR A N 1
ATOM 588 C CA . TYR A 1 81 ? 7.972 -3.672 -16.609 1.00 82.38 81 TYR A CA 1
ATOM 589 C C . TYR A 1 81 ? 6.678 -3.256 -15.891 1.00 82.38 81 TYR A C 1
ATOM 591 O O . TYR A 1 81 ? 6.605 -3.271 -14.667 1.00 82.38 81 TYR A O 1
ATOM 599 N N . ILE A 1 82 ? 5.614 -2.964 -16.649 1.00 85.50 82 ILE A N 1
ATOM 600 C CA . ILE A 1 82 ? 4.320 -2.574 -16.077 1.00 85.50 82 ILE A CA 1
ATOM 601 C C . ILE A 1 82 ? 3.679 -3.686 -15.235 1.00 85.50 82 ILE A C 1
ATOM 603 O O . ILE A 1 82 ? 3.089 -3.399 -14.195 1.00 85.50 82 ILE A O 1
ATOM 607 N N . GLY A 1 83 ? 3.809 -4.951 -15.642 1.00 85.81 83 GLY A N 1
ATOM 608 C CA . GLY A 1 83 ? 3.276 -6.084 -14.885 1.00 85.81 83 GLY A CA 1
ATOM 609 C C . GLY A 1 83 ? 4.060 -6.304 -13.594 1.00 85.81 83 GLY A C 1
ATOM 610 O O . GLY A 1 83 ? 3.464 -6.465 -12.528 1.00 85.81 83 GLY A O 1
ATOM 611 N N . PHE A 1 84 ? 5.387 -6.202 -13.674 1.00 87.88 84 PHE A N 1
ATOM 612 C CA . PHE A 1 84 ? 6.279 -6.270 -12.523 1.00 87.88 84 PHE A CA 1
ATOM 613 C C . PHE A 1 84 ? 5.947 -5.178 -11.497 1.00 87.88 84 PHE A C 1
ATOM 615 O O . PHE A 1 84 ? 5.664 -5.493 -10.337 1.00 87.88 84 PHE A O 1
ATOM 622 N N . ILE A 1 85 ? 5.871 -3.917 -11.936 1.00 88.56 85 ILE A N 1
ATOM 623 C CA . ILE A 1 85 ? 5.506 -2.780 -11.082 1.00 88.56 85 ILE A CA 1
ATOM 624 C C . ILE A 1 85 ? 4.103 -2.953 -10.498 1.00 88.56 85 ILE A C 1
ATOM 626 O O . ILE A 1 85 ? 3.922 -2.748 -9.303 1.00 88.56 85 ILE A O 1
ATOM 630 N N . THR A 1 86 ? 3.111 -3.390 -11.275 1.00 87.62 86 THR A N 1
ATOM 631 C CA . THR A 1 86 ? 1.736 -3.557 -10.768 1.00 87.62 86 THR A CA 1
ATOM 632 C C . THR A 1 86 ? 1.672 -4.557 -9.612 1.00 87.62 86 THR A C 1
ATOM 634 O O . THR A 1 86 ? 1.053 -4.272 -8.588 1.00 87.62 86 THR A O 1
ATOM 637 N N . VAL A 1 87 ? 2.344 -5.704 -9.735 1.00 90.62 87 VAL A N 1
ATOM 638 C CA . VAL A 1 87 ? 2.358 -6.746 -8.692 1.00 90.62 87 VAL A CA 1
ATOM 639 C C . VAL A 1 87 ? 3.119 -6.288 -7.445 1.00 90.62 87 VAL A C 1
ATOM 641 O O . VAL A 1 87 ? 2.727 -6.606 -6.323 1.00 90.62 87 VAL A O 1
ATOM 644 N N . HIS A 1 88 ? 4.197 -5.528 -7.627 1.00 86.50 88 HIS A N 1
ATOM 645 C CA . HIS A 1 88 ? 5.121 -5.200 -6.544 1.00 86.50 88 HIS A CA 1
ATOM 646 C C . HIS A 1 88 ? 4.815 -3.874 -5.840 1.00 86.50 88 HIS A C 1
ATOM 648 O O . HIS A 1 88 ? 4.989 -3.770 -4.626 1.00 86.50 88 HIS A O 1
ATOM 654 N N . VAL A 1 89 ? 4.343 -2.878 -6.586 1.00 90.00 89 VAL A N 1
ATOM 655 C CA . VAL A 1 89 ? 4.023 -1.524 -6.110 1.00 90.00 89 VAL A CA 1
ATOM 656 C C . VAL A 1 89 ? 2.526 -1.376 -5.828 1.00 90.00 89 VAL A C 1
ATOM 658 O O . VAL A 1 89 ? 2.145 -0.645 -4.915 1.00 90.00 89 VAL A O 1
ATOM 661 N N . GLY A 1 90 ? 1.660 -2.108 -6.536 1.00 88.44 90 GLY A N 1
ATOM 662 C CA . GLY A 1 90 ? 0.203 -2.044 -6.366 1.00 88.44 90 GLY A CA 1
ATOM 663 C C . GLY A 1 90 ? -0.283 -2.211 -4.917 1.00 88.44 90 GLY A C 1
ATOM 664 O O . GLY A 1 90 ? -1.062 -1.374 -4.454 1.00 88.44 90 GLY A O 1
ATOM 665 N N . PRO A 1 91 ? 0.198 -3.211 -4.150 1.00 90.31 91 PRO A N 1
ATOM 666 C CA . PRO A 1 91 ? -0.176 -3.363 -2.743 1.00 90.31 91 PRO A CA 1
ATOM 667 C C . PRO A 1 91 ? 0.176 -2.142 -1.883 1.00 90.31 91 PRO A C 1
ATOM 669 O O . PRO A 1 91 ? -0.608 -1.752 -1.021 1.00 90.31 91 PRO A O 1
ATOM 672 N N . ALA A 1 92 ? 1.318 -1.498 -2.139 1.00 87.50 92 ALA A N 1
ATOM 673 C CA . ALA A 1 92 ? 1.719 -0.286 -1.428 1.00 87.50 92 ALA A CA 1
ATOM 674 C C . ALA A 1 92 ? 0.803 0.900 -1.756 1.00 87.50 92 ALA A C 1
ATOM 676 O O . ALA A 1 92 ? 0.387 1.626 -0.852 1.00 87.50 92 ALA A O 1
ATOM 677 N N . VAL A 1 93 ? 0.431 1.064 -3.030 1.00 88.50 93 VAL A N 1
ATOM 678 C CA . VAL A 1 93 ? -0.528 2.096 -3.458 1.00 88.50 93 VAL A CA 1
ATOM 679 C C . VAL A 1 93 ? -1.878 1.888 -2.776 1.00 88.50 93 VAL A C 1
ATOM 681 O O . VAL A 1 93 ? -2.459 2.848 -2.270 1.00 88.50 93 VAL A O 1
ATOM 684 N N . LEU A 1 94 ? -2.352 0.642 -2.690 1.00 89.56 94 LEU A N 1
ATOM 685 C CA . LEU A 1 94 ? -3.590 0.324 -1.982 1.00 89.56 94 LEU A CA 1
ATOM 686 C C . LEU A 1 94 ? -3.492 0.694 -0.496 1.00 89.56 94 LEU A C 1
ATOM 688 O O . LEU A 1 94 ? -4.375 1.378 0.017 1.00 89.56 94 LEU A O 1
ATOM 692 N N . VAL A 1 95 ? -2.410 0.310 0.188 1.00 89.50 95 VAL A N 1
ATOM 693 C CA .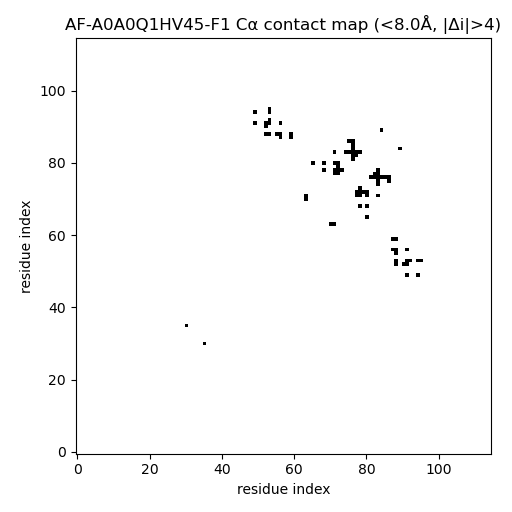 VAL A 1 95 ? -2.179 0.675 1.598 1.00 89.50 95 VAL A CA 1
ATOM 694 C C . VAL A 1 95 ? -2.218 2.192 1.796 1.00 89.50 95 VAL A C 1
ATOM 696 O O . VAL A 1 95 ? -2.917 2.673 2.694 1.00 89.50 95 VAL A O 1
ATOM 699 N N . LEU A 1 96 ? -1.511 2.952 0.956 1.00 84.94 96 LEU A N 1
ATOM 700 C CA . LEU A 1 96 ? -1.480 4.415 1.032 1.00 84.94 96 LEU A CA 1
ATOM 701 C C . LEU A 1 96 ? -2.863 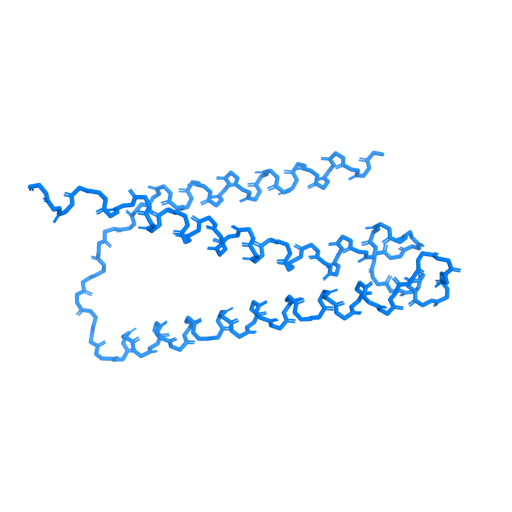5.016 0.797 1.00 84.94 96 LEU A C 1
ATOM 703 O O . LEU A 1 96 ? -3.304 5.869 1.568 1.00 84.94 96 LEU A O 1
ATOM 707 N N . PHE A 1 97 ? -3.575 4.529 -0.216 1.00 90.50 97 PHE A N 1
ATOM 708 C CA . PHE A 1 97 ? -4.916 4.991 -0.539 1.00 90.50 97 PHE A CA 1
ATOM 709 C C . PHE A 1 97 ? -5.893 4.760 0.624 1.00 90.50 97 PHE A C 1
ATOM 711 O O . PHE A 1 97 ? -6.605 5.679 1.031 1.00 90.50 97 PHE A O 1
ATOM 718 N N . LEU A 1 98 ? -5.898 3.564 1.221 1.00 88.88 98 LEU A N 1
ATOM 719 C CA . LEU A 1 98 ? -6.784 3.240 2.345 1.00 88.88 98 LEU A CA 1
ATOM 720 C C . LEU A 1 98 ? -6.443 4.013 3.614 1.00 88.88 98 LEU A C 1
ATOM 722 O O . LEU A 1 98 ? -7.347 4.454 4.334 1.00 88.88 98 LEU A O 1
ATOM 726 N N . THR A 1 99 ? -5.153 4.207 3.871 1.00 84.81 99 THR A N 1
ATOM 727 C CA . THR A 1 99 ? -4.674 5.010 4.999 1.00 84.81 99 THR A CA 1
ATOM 728 C C . THR A 1 99 ? -5.089 6.470 4.824 1.00 84.81 99 THR A C 1
ATOM 730 O O . THR A 1 99 ? -5.694 7.047 5.730 1.00 84.81 99 THR A O 1
ATOM 733 N N . GLY A 1 100 ? -4.868 7.043 3.637 1.00 87.19 100 GLY A N 1
ATOM 734 C CA . GLY A 1 100 ? -5.270 8.408 3.299 1.00 87.19 100 GLY A CA 1
ATOM 735 C C . GLY A 1 100 ? -6.784 8.611 3.363 1.00 87.19 100 GLY A C 1
ATOM 736 O O . GLY A 1 100 ? -7.252 9.564 3.984 1.00 87.19 100 GLY A O 1
ATOM 737 N N . LEU A 1 101 ? -7.570 7.678 2.817 1.00 89.50 101 LEU A N 1
ATOM 738 C CA . LEU A 1 101 ? -9.033 7.722 2.884 1.00 89.50 101 LEU A CA 1
ATOM 739 C C . LEU A 1 101 ? -9.538 7.655 4.332 1.00 89.50 101 LEU A C 1
ATOM 741 O O . LEU A 1 101 ? -10.462 8.381 4.707 1.00 89.50 101 LEU A O 1
ATOM 745 N N . SER A 1 102 ? -8.936 6.796 5.156 1.00 84.81 102 SER A N 1
ATOM 746 C CA . SER A 1 102 ? -9.283 6.674 6.575 1.00 84.81 102 SER A CA 1
ATOM 747 C C . SER A 1 102 ? -8.975 7.962 7.337 1.00 84.81 102 SER A C 1
ATOM 749 O O . SER A 1 102 ? -9.819 8.439 8.101 1.00 84.81 102 SER A O 1
ATOM 751 N N . LEU A 1 103 ? -7.809 8.563 7.080 1.00 84.75 103 LEU A N 1
ATOM 752 C CA . LEU A 1 103 ? -7.403 9.834 7.674 1.00 84.75 103 LEU A CA 1
ATOM 753 C C . LEU A 1 103 ? -8.326 10.979 7.237 1.00 84.75 103 LEU A C 1
ATOM 755 O O . LEU A 1 103 ? -8.841 11.707 8.084 1.00 84.75 103 LEU A O 1
ATOM 759 N N . PHE A 1 104 ? -8.620 11.091 5.940 1.00 87.44 104 PHE A N 1
ATOM 760 C CA . PHE A 1 104 ? -9.527 12.104 5.394 1.00 87.44 104 PHE A CA 1
ATOM 761 C C . PHE A 1 104 ? -10.920 12.027 6.030 1.00 87.44 104 PHE A C 1
ATOM 763 O O . PHE A 1 104 ? -11.488 13.035 6.457 1.00 87.44 104 PHE A O 1
ATOM 770 N N . ARG A 1 105 ? -11.464 10.813 6.168 1.00 84.25 105 ARG A N 1
ATOM 771 C CA . ARG A 1 105 ? -12.759 10.593 6.828 1.00 84.25 105 ARG A CA 1
ATOM 772 C C . ARG A 1 105 ? -12.729 10.937 8.311 1.00 84.25 105 ARG A C 1
ATOM 774 O O . ARG A 1 105 ? -13.743 11.393 8.831 1.00 84.25 105 ARG A O 1
ATOM 781 N N . TRP A 1 106 ? -11.614 10.698 8.993 1.00 74.50 106 TRP A N 1
ATOM 782 C CA . TRP A 1 106 ? -11.460 11.071 10.396 1.00 74.50 106 TRP A CA 1
ATOM 783 C C . TRP A 1 106 ? -11.413 12.589 10.574 1.00 74.50 106 TRP A C 1
ATOM 785 O O . TRP A 1 106 ? -12.113 13.115 11.438 1.00 74.50 106 TRP A O 1
ATOM 795 N N . LEU A 1 107 ? -10.677 13.294 9.714 1.00 82.75 107 LEU A N 1
ATOM 796 C CA . LEU A 1 107 ? -10.608 14.757 9.723 1.00 82.75 107 LEU A CA 1
ATOM 797 C C . LEU A 1 107 ? -11.976 15.390 9.428 1.00 82.75 107 LEU A C 1
ATOM 799 O O . LEU A 1 107 ? -12.398 16.295 10.144 1.00 82.75 107 LEU A O 1
ATOM 803 N N . LYS A 1 108 ? -12.726 14.854 8.455 1.00 83.00 108 LYS A N 1
ATOM 804 C CA . LYS A 1 108 ? -14.060 15.362 8.088 1.00 83.00 108 LYS A CA 1
ATOM 805 C C . LYS A 1 108 ? -15.129 15.175 9.178 1.00 83.00 108 LYS A C 1
ATOM 807 O O . LYS A 1 108 ? -16.136 15.864 9.150 1.00 83.00 108 LYS A O 1
ATOM 812 N N . ARG A 1 109 ? -14.936 14.272 10.146 1.00 70.06 109 ARG A N 1
ATOM 813 C CA . ARG A 1 109 ? -15.880 14.052 11.266 1.00 70.06 109 ARG A CA 1
ATOM 814 C C . ARG A 1 109 ? -15.700 15.027 12.438 1.00 70.06 109 ARG A C 1
ATOM 816 O O . ARG A 1 109 ? -16.445 14.935 13.405 1.00 70.06 109 ARG A O 1
ATOM 823 N N . ARG A 1 110 ? -14.705 15.917 12.385 1.00 63.94 110 ARG A N 1
ATOM 824 C CA . ARG A 1 110 ? -14.384 16.874 13.457 1.00 63.94 110 ARG A CA 1
ATOM 825 C C . ARG A 1 110 ? -15.166 18.210 13.490 1.00 63.94 110 ARG A C 1
ATOM 827 O O . ARG A 1 110 ? -15.057 18.850 14.532 1.00 63.94 110 ARG A O 1
ATOM 834 N N . PRO A 1 111 ? -15.938 18.654 12.472 1.00 58.00 111 PRO A N 1
ATOM 835 C CA . PRO A 1 111 ? -16.677 19.921 12.570 1.00 58.00 111 PRO A CA 1
ATOM 836 C C . PRO A 1 111 ? -17.899 19.893 13.510 1.00 58.00 111 PRO A C 1
ATOM 838 O O . PRO A 1 111 ? -18.184 20.905 14.132 1.00 58.00 111 PRO A O 1
ATOM 841 N N . ASP A 1 112 ? -18.573 18.749 13.680 1.00 56.50 112 ASP A N 1
ATOM 842 C CA . ASP A 1 112 ? -19.888 18.675 14.360 1.00 56.50 112 ASP A CA 1
ATOM 843 C C . ASP A 1 112 ? -19.835 18.444 15.887 1.00 56.50 112 ASP A C 1
ATOM 845 O O . ASP A 1 112 ? -20.855 18.163 16.504 1.00 56.50 112 ASP A O 1
ATOM 849 N N . GLN A 1 113 ? -18.664 18.509 16.532 1.00 55.47 113 GLN A N 1
ATOM 850 C CA . GLN A 1 113 ? -18.540 18.310 17.994 1.00 55.47 113 GLN A CA 1
ATOM 851 C C . GLN A 1 113 ? -18.151 19.580 18.766 1.00 55.47 113 GLN A C 1
ATOM 853 O O . GLN A 1 113 ? -17.753 19.496 19.926 1.00 55.47 113 GLN A O 1
ATOM 858 N N . ARG A 1 114 ? -18.211 20.751 18.124 1.00 50.88 114 ARG A N 1
ATOM 859 C CA . ARG A 1 114 ? -17.888 22.049 18.745 1.00 50.88 114 ARG A CA 1
ATOM 860 C C . ARG A 1 114 ? -18.999 23.101 18.605 1.00 50.88 114 ARG A C 1
ATOM 862 O O . ARG A 1 114 ? -18.716 24.272 18.837 1.00 50.88 114 ARG A O 1
ATOM 869 N N . ALA A 1 115 ? -20.209 22.699 18.218 1.00 43.06 115 ALA A N 1
ATOM 870 C CA . ALA A 1 115 ? -21.397 23.552 18.218 1.00 43.06 115 ALA A CA 1
ATOM 871 C C . ALA A 1 115 ? -22.322 23.141 19.365 1.00 43.06 115 ALA A C 1
ATOM 873 O O . ALA A 1 115 ? -22.466 21.912 19.565 1.00 43.06 115 ALA A O 1
#

Secondary structure (DSSP, 8-state):
-HHHHHHHHHHHHHHHHHHHHHS-PPPPP---HHHHHHHHHHHHHHHHHHHHHHHHHHHHHHH--TT-HHHHTTSTT-SSHHHHHHHHHHHHHHHHHHHHHHHHHHHHTSGGG--

pLDDT: mean 75.6, std 13.38, range [38.94, 90.62]

Sequence (115 aa):
MTGLLVAALVAAGLITLGLIVARRPAPPPAGGWGARLRRAAARLLLLAAGAFLVARAGYILATEHPGRPETYRRAWGGPHYIGFITVHVGPAVLVLFLTGLSLFRWLKRRPDQRA

Radius of gyration: 18.93 Å; Cα contacts (8 Å, |Δi|>4): 44; chains: 1; bounding box: 40×37×52 Å

Mean predicted aligned error: 11.79 Å

Solvent-accessible surface area (backbone atoms only — not comparable to full-atom values): 6620 Å² total; per-residue (Å²): 127,64,68,62,54,53,52,49,51,52,49,51,50,52,50,53,47,50,54,56,65,66,55,71,72,75,82,73,74,89,62,56,70,69,55,51,51,52,52,51,52,51,50,52,51,52,50,52,54,44,51,50,37,39,53,52,26,52,50,47,68,73,72,61,51,82,92,48,52,86,77,44,37,85,39,77,40,36,71,45,63,69,41,26,46,48,67,56,33,42,64,22,52,50,46,52,50,56,52,50,52,52,50,52,56,56,61,68,64,58,73,81,78,80,118